Protein AF-A0A943QH82-F1 (afdb_monomer_lite)

Structure (mmCIF, N/CA/C/O backbone):
data_AF-A0A943QH82-F1
#
_entry.id   AF-A0A943QH82-F1
#
loop_
_atom_site.group_PDB
_atom_site.id
_atom_site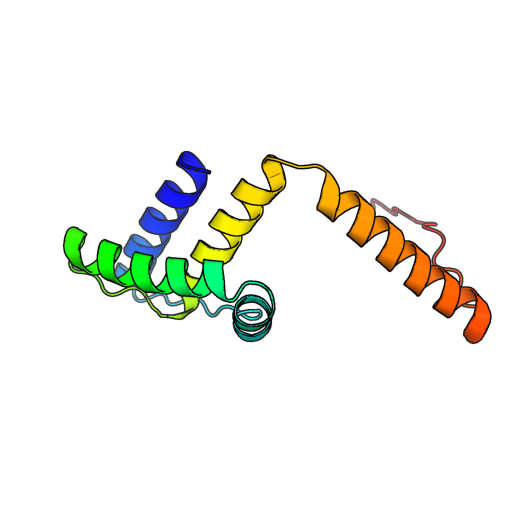.type_symbol
_atom_site.label_atom_id
_atom_site.label_alt_id
_atom_site.label_comp_id
_atom_site.label_asym_id
_atom_site.label_entity_id
_atom_site.label_seq_id
_atom_site.pdbx_PDB_ins_code
_atom_site.Cartn_x
_atom_site.Cartn_y
_atom_site.Cartn_z
_atom_site.occupancy
_atom_site.B_iso_or_equiv
_atom_site.auth_seq_id
_atom_site.auth_comp_id
_atom_site.auth_asym_id
_atom_site.auth_atom_id
_atom_site.pdbx_PDB_model_num
ATOM 1 N N . MET A 1 1 ? -11.240 -1.545 -10.061 1.00 64.06 1 MET A N 1
ATOM 2 C CA . MET A 1 1 ? -10.889 -0.619 -8.957 1.00 64.06 1 MET A CA 1
ATOM 3 C C . MET A 1 1 ? -11.830 -0.716 -7.759 1.00 64.06 1 MET A C 1
ATOM 5 O O . MET A 1 1 ? -11.356 -1.101 -6.703 1.00 64.06 1 MET A O 1
ATOM 9 N N . ILE A 1 2 ? -13.124 -0.371 -7.884 1.00 71.31 2 ILE A N 1
ATOM 10 C CA . ILE A 1 2 ? -14.017 -0.252 -6.708 1.00 71.31 2 ILE A CA 1
ATOM 11 C C . ILE A 1 2 ? -14.149 -1.589 -5.965 1.00 71.31 2 ILE A C 1
ATOM 13 O O . ILE A 1 2 ? -13.859 -1.650 -4.780 1.00 71.31 2 ILE A O 1
ATOM 17 N N . ILE A 1 3 ? -14.474 -2.672 -6.676 1.00 80.50 3 ILE A N 1
ATOM 18 C CA . ILE A 1 3 ? -14.676 -3.995 -6.061 1.00 80.50 3 ILE A CA 1
ATOM 19 C C . ILE A 1 3 ? -13.393 -4.498 -5.373 1.00 80.50 3 ILE A C 1
ATOM 21 O O . ILE A 1 3 ? -13.437 -4.905 -4.220 1.00 80.50 3 ILE A O 1
ATOM 25 N N . SER A 1 4 ? -12.241 -4.402 -6.045 1.00 86.38 4 SER A N 1
ATOM 26 C CA . SER A 1 4 ? -10.964 -4.911 -5.524 1.00 86.38 4 SER A CA 1
ATOM 27 C C . SER A 1 4 ? -10.446 -4.141 -4.308 1.00 86.38 4 SER A C 1
ATOM 29 O O . SER A 1 4 ? -9.901 -4.744 -3.394 1.00 86.38 4 SER A O 1
ATOM 31 N N . LEU A 1 5 ? -10.584 -2.809 -4.297 1.00 90.00 5 LEU A N 1
ATOM 32 C CA . LEU A 1 5 ? -10.106 -1.997 -3.177 1.00 90.00 5 LEU A CA 1
ATOM 33 C C . LEU A 1 5 ? -11.022 -2.147 -1.956 1.00 90.00 5 LEU A C 1
ATOM 35 O O . LEU A 1 5 ? -10.534 -2.215 -0.833 1.00 90.00 5 LEU A O 1
ATOM 39 N N . THR A 1 6 ? -12.339 -2.228 -2.165 1.00 91.00 6 THR A N 1
ATOM 40 C CA . THR A 1 6 ? -13.292 -2.475 -1.076 1.00 91.00 6 THR A CA 1
ATOM 41 C C . THR A 1 6 ? -13.054 -3.835 -0.423 1.00 91.00 6 THR A C 1
ATOM 43 O O . THR A 1 6 ? -13.002 -3.905 0.803 1.0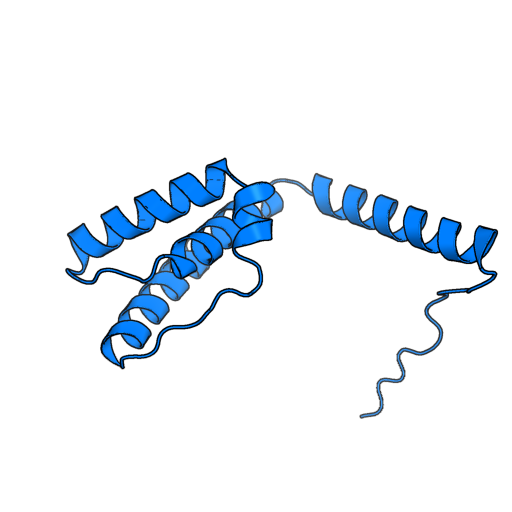0 91.00 6 THR A O 1
ATOM 46 N N . ASP A 1 7 ? -12.850 -4.887 -1.218 1.00 92.31 7 ASP A N 1
ATOM 47 C CA . ASP A 1 7 ? -12.541 -6.229 -0.710 1.00 92.31 7 ASP A CA 1
ATOM 48 C C . ASP A 1 7 ? -11.216 -6.257 0.071 1.00 92.31 7 ASP A C 1
ATOM 50 O O . ASP A 1 7 ? -11.147 -6.789 1.179 1.00 92.31 7 ASP A O 1
ATOM 54 N N . HIS A 1 8 ? -10.187 -5.575 -0.443 1.00 93.19 8 HIS A N 1
ATOM 55 C CA . HIS A 1 8 ? -8.904 -5.427 0.241 1.00 93.19 8 HIS A CA 1
ATOM 56 C C . HIS A 1 8 ? -9.038 -4.733 1.607 1.00 93.19 8 HIS A C 1
ATOM 58 O O . HIS A 1 8 ? -8.515 -5.242 2.597 1.00 93.19 8 HIS A O 1
ATOM 64 N N . ILE A 1 9 ? -9.765 -3.609 1.685 1.00 93.88 9 ILE A N 1
ATOM 65 C CA . ILE A 1 9 ? -9.989 -2.891 2.952 1.00 93.88 9 ILE A CA 1
ATOM 66 C C . ILE A 1 9 ? -10.748 -3.776 3.943 1.00 93.88 9 ILE A C 1
ATOM 68 O O . ILE A 1 9 ? -10.363 -3.849 5.109 1.00 93.88 9 ILE A O 1
ATOM 72 N N . PHE A 1 10 ? -11.796 -4.471 3.489 1.00 94.06 10 PHE A N 1
ATOM 73 C CA . PHE A 1 10 ? -12.546 -5.401 4.332 1.00 94.06 10 PHE A CA 1
ATOM 74 C C . PHE A 1 10 ? -11.627 -6.487 4.910 1.00 94.06 10 PHE A C 1
ATOM 76 O O . PHE A 1 10 ? -11.546 -6.646 6.127 1.00 94.06 10 PHE A O 1
ATOM 83 N N . CYS A 1 11 ? -10.848 -7.154 4.056 1.00 93.88 11 CYS A N 1
ATOM 84 C CA . CYS A 1 11 ? -9.891 -8.169 4.485 1.00 93.88 11 CYS A CA 1
ATOM 85 C C . CYS A 1 11 ? -8.797 -7.604 5.405 1.00 93.88 11 CYS A C 1
ATOM 87 O O . CYS A 1 11 ? -8.338 -8.296 6.307 1.00 93.88 11 CYS A O 1
ATOM 89 N N . ALA A 1 12 ? -8.327 -6.372 5.192 1.00 94.69 12 ALA A N 1
ATOM 90 C CA . ALA A 1 12 ? -7.339 -5.729 6.062 1.00 94.69 12 ALA A CA 1
ATOM 91 C C . ALA A 1 12 ? -7.876 -5.483 7.474 1.00 94.69 12 ALA A C 1
ATOM 93 O O . ALA A 1 12 ? -7.178 -5.757 8.446 1.00 94.69 12 ALA A O 1
ATOM 94 N N . VAL A 1 13 ? -9.125 -5.031 7.586 1.00 94.56 13 VAL A N 1
ATOM 95 C CA . VAL A 1 13 ? -9.773 -4.810 8.882 1.00 94.56 13 VAL A CA 1
ATOM 96 C C . VAL A 1 13 ? -10.012 -6.131 9.612 1.00 94.56 13 VAL A C 1
ATOM 98 O O . VAL A 1 13 ? -9.696 -6.225 10.794 1.00 94.56 13 VAL A O 1
ATOM 101 N N . GLU A 1 14 ? -10.513 -7.162 8.928 1.00 95.19 14 GLU A N 1
ATOM 102 C CA . GLU A 1 14 ? -10.728 -8.474 9.556 1.00 95.19 14 GLU A CA 1
ATOM 103 C C . GLU A 1 14 ? -9.403 -9.097 10.024 1.00 95.19 14 GLU A C 1
ATOM 105 O O . GLU A 1 14 ? -9.297 -9.526 11.170 1.00 95.19 14 GLU A O 1
ATOM 110 N N . ARG A 1 15 ? -8.342 -9.028 9.204 1.00 94.31 15 ARG A N 1
ATOM 111 C CA . ARG A 1 15 ? -6.996 -9.486 9.599 1.00 94.31 15 ARG A CA 1
ATOM 112 C C . ARG A 1 15 ? -6.470 -8.753 10.831 1.00 94.31 15 ARG A C 1
ATOM 114 O O . ARG A 1 15 ? -5.884 -9.385 11.706 1.00 94.31 15 ARG A O 1
ATOM 121 N N . LEU A 1 16 ? -6.685 -7.439 10.914 1.00 93.81 16 LEU A N 1
ATOM 122 C CA . LEU A 1 16 ? -6.248 -6.658 12.068 1.00 93.81 16 LEU A CA 1
ATOM 123 C C . LEU A 1 16 ? -6.960 -7.103 13.352 1.00 93.81 16 LEU A C 1
ATOM 125 O O . LEU A 1 16 ? -6.306 -7.234 14.385 1.00 93.81 16 LEU A O 1
ATOM 129 N N . LYS A 1 17 ? -8.268 -7.384 13.285 1.00 91.62 17 LYS A N 1
ATOM 130 C CA . LYS A 1 17 ? -9.036 -7.905 14.430 1.00 91.62 17 LYS A CA 1
ATOM 131 C C . LYS A 1 17 ? -8.542 -9.275 14.891 1.00 91.62 17 LYS A C 1
ATOM 133 O O . LYS A 1 17 ? -8.540 -9.543 16.089 1.00 91.62 17 LYS A O 1
ATOM 138 N N . ASP A 1 18 ? -8.057 -10.094 13.962 1.00 93.69 18 ASP A N 1
ATOM 139 C CA . ASP A 1 18 ? -7.406 -11.376 14.254 1.00 93.69 18 ASP A CA 1
ATOM 140 C C . ASP A 1 18 ? -5.958 -11.217 14.770 1.00 93.69 18 ASP A C 1
ATOM 142 O O . ASP A 1 18 ? -5.277 -12.205 15.050 1.00 93.69 18 ASP A O 1
ATOM 146 N N . GLY A 1 19 ? -5.459 -9.982 14.903 1.00 90.75 19 GLY A N 1
ATOM 147 C CA . GLY A 1 19 ? -4.099 -9.678 15.352 1.00 90.75 19 GLY A CA 1
ATOM 148 C C . GLY A 1 19 ? -3.021 -9.935 14.295 1.00 90.75 19 GLY A C 1
ATOM 149 O O . GLY A 1 19 ? -1.836 -10.005 14.626 1.00 90.75 19 GLY A O 1
ATOM 150 N N . LEU A 1 20 ? -3.407 -10.085 13.026 1.00 87.38 20 LEU A N 1
ATOM 151 C CA . LEU A 1 20 ? -2.502 -10.344 11.912 1.00 87.38 20 LEU A CA 1
ATOM 152 C C . LEU A 1 20 ? -2.117 -9.038 11.213 1.00 87.38 20 LEU A C 1
ATOM 154 O O . LEU A 1 20 ? -2.953 -8.336 10.649 1.00 87.38 20 LEU A O 1
ATOM 158 N N . VAL A 1 21 ? -0.816 -8.756 11.183 1.00 83.69 21 VAL A N 1
ATOM 159 C CA . VAL A 1 21 ? -0.235 -7.633 10.439 1.00 83.69 21 VAL A CA 1
ATOM 160 C C . VAL A 1 21 ? 0.675 -8.188 9.355 1.00 83.69 21 VAL A C 1
ATOM 162 O O . VAL A 1 21 ? 1.598 -8.951 9.646 1.00 83.69 21 VAL A O 1
ATOM 165 N N . LEU A 1 22 ? 0.421 -7.816 8.098 1.00 81.44 22 LEU A N 1
ATOM 166 C CA . LEU A 1 22 ? 1.262 -8.237 6.983 1.00 81.44 22 LEU A CA 1
ATOM 167 C C . LEU A 1 22 ? 2.303 -7.164 6.651 1.00 81.44 22 LEU A C 1
ATOM 169 O O . LEU A 1 22 ? 1.932 -6.019 6.386 1.00 81.44 22 LEU A O 1
ATOM 173 N N . PRO A 1 23 ? 3.596 -7.521 6.590 1.00 79.38 23 PRO A N 1
ATOM 174 C CA . PRO A 1 23 ? 4.601 -6.608 6.081 1.00 79.38 23 PRO A CA 1
ATOM 175 C C . PRO A 1 23 ? 4.391 -6.383 4.580 1.00 79.38 23 PRO A C 1
ATOM 177 O O . PRO A 1 23 ? 3.953 -7.271 3.844 1.00 79.38 23 PRO A O 1
ATOM 180 N N . ASN A 1 24 ? 4.769 -5.200 4.107 1.00 77.44 24 ASN A N 1
ATOM 181 C CA . ASN A 1 24 ? 4.904 -4.938 2.681 1.00 77.44 24 ASN A CA 1
ATOM 182 C C . ASN A 1 24 ? 6.390 -4.774 2.343 1.00 77.44 24 ASN A C 1
ATOM 184 O O . ASN A 1 24 ? 7.016 -3.772 2.692 1.00 77.44 24 ASN A O 1
ATOM 188 N N . LEU A 1 25 ? 6.937 -5.788 1.664 1.00 79.69 25 LEU A N 1
ATOM 189 C CA . LEU A 1 25 ? 8.352 -5.873 1.284 1.00 79.69 25 LEU A CA 1
ATOM 190 C C . LEU A 1 25 ? 8.774 -4.808 0.263 1.00 79.69 25 LEU A C 1
ATOM 192 O O . LEU A 1 25 ? 9.967 -4.613 0.072 1.00 79.69 25 LEU A O 1
ATOM 196 N N . MET A 1 26 ? 7.813 -4.132 -0.376 1.00 80.25 26 MET A N 1
ATOM 197 C CA . MET A 1 26 ? 8.045 -3.122 -1.410 1.00 80.25 26 MET A CA 1
ATOM 198 C C . MET A 1 26 ? 7.636 -1.709 -0.972 1.00 80.25 26 MET A C 1
ATOM 200 O O . MET A 1 26 ? 7.506 -0.808 -1.802 1.00 80.25 26 MET A O 1
ATOM 204 N N . SER A 1 27 ? 7.387 -1.483 0.324 1.00 81.75 27 SER A N 1
ATOM 205 C CA . SER A 1 27 ? 6.903 -0.185 0.819 1.00 81.75 27 SER A CA 1
ATOM 206 C C . SER A 1 27 ? 7.820 0.983 0.459 1.00 81.75 27 SER A C 1
ATOM 208 O O . SER A 1 27 ? 7.336 2.071 0.150 1.00 81.75 27 SER A O 1
ATOM 210 N N . ASN A 1 28 ? 9.139 0.778 0.482 1.00 84.56 28 ASN A N 1
ATOM 211 C CA . ASN A 1 28 ? 10.099 1.839 0.177 1.00 84.56 28 ASN A CA 1
ATOM 212 C C . ASN A 1 28 ? 10.067 2.208 -1.308 1.00 84.56 28 ASN A C 1
ATOM 214 O O . ASN A 1 28 ? 10.061 3.387 -1.665 1.00 84.56 28 ASN A O 1
ATOM 218 N N . GLU A 1 29 ? 10.002 1.199 -2.168 1.00 84.00 29 GLU A N 1
ATOM 219 C CA . GLU A 1 29 ? 9.912 1.323 -3.613 1.00 84.00 29 GLU A CA 1
ATOM 220 C C . GLU A 1 29 ? 8.612 2.023 -4.004 1.00 84.00 29 GLU A C 1
ATOM 222 O O . GLU A 1 29 ? 8.643 2.990 -4.761 1.00 84.00 29 GLU A O 1
ATOM 227 N N . ILE A 1 30 ? 7.480 1.601 -3.431 1.00 83.62 30 ILE A N 1
ATOM 228 C CA . ILE A 1 30 ? 6.163 2.198 -3.687 1.00 83.62 30 ILE A CA 1
ATOM 229 C C . ILE A 1 30 ? 6.145 3.661 -3.243 1.00 83.62 30 ILE A C 1
ATOM 231 O O . ILE A 1 30 ? 5.724 4.527 -4.005 1.00 83.62 30 ILE A O 1
ATOM 235 N N . LYS A 1 31 ? 6.660 3.965 -2.047 1.00 86.81 31 LYS A N 1
ATOM 236 C CA . LYS A 1 31 ? 6.730 5.339 -1.534 1.00 86.81 31 LYS A CA 1
ATOM 237 C C . LYS A 1 31 ? 7.603 6.250 -2.403 1.00 86.81 31 LYS A C 1
ATOM 239 O O . LYS A 1 31 ? 7.316 7.441 -2.507 1.00 86.81 31 LYS A O 1
ATOM 244 N N . SER A 1 32 ? 8.662 5.703 -2.999 1.00 84.12 32 SER A N 1
ATOM 245 C CA . SER A 1 32 ? 9.580 6.437 -3.876 1.00 84.12 32 SER A CA 1
ATOM 246 C C . SER A 1 32 ? 9.002 6.654 -5.280 1.00 84.12 32 SER A C 1
ATOM 248 O O . SER A 1 32 ? 9.055 7.763 -5.806 1.00 84.12 32 SER A O 1
ATOM 250 N N . LEU A 1 33 ? 8.424 5.610 -5.882 1.00 82.94 33 LEU A N 1
ATOM 251 C CA . LEU A 1 33 ? 7.939 5.624 -7.268 1.00 82.94 33 LEU A CA 1
ATOM 252 C C . LEU A 1 33 ? 6.535 6.223 -7.419 1.00 82.94 33 LEU A C 1
ATOM 254 O O . LEU A 1 33 ? 6.249 6.851 -8.436 1.00 82.94 33 LEU A O 1
ATOM 258 N N . TYR A 1 34 ? 5.678 6.034 -6.417 1.00 88.19 34 TYR A N 1
ATOM 259 C CA . TYR A 1 34 ? 4.260 6.401 -6.416 1.00 88.19 34 TYR A CA 1
ATOM 260 C C . TYR A 1 34 ? 3.938 7.257 -5.185 1.00 88.19 34 TYR A C 1
ATOM 262 O O . TYR A 1 34 ? 3.069 6.940 -4.369 1.00 88.19 34 TYR A O 1
ATOM 270 N N . SER A 1 35 ? 4.707 8.334 -4.996 1.00 92.88 35 SER A N 1
ATOM 271 C CA . SER A 1 35 ? 4.640 9.163 -3.788 1.00 92.88 35 SER A CA 1
ATOM 272 C C . SER A 1 35 ? 3.274 9.814 -3.574 1.00 92.88 35 SER A C 1
ATOM 274 O O . SER A 1 35 ? 2.861 10.009 -2.430 1.00 92.88 35 SER A O 1
ATOM 276 N N . GLU A 1 36 ? 2.571 10.164 -4.652 1.00 93.62 36 GLU A N 1
ATOM 277 C CA . GLU A 1 36 ? 1.247 10.783 -4.568 1.00 93.62 36 GLU A CA 1
ATOM 278 C C . GLU A 1 36 ? 0.178 9.755 -4.200 1.00 93.62 36 GLU A C 1
ATOM 280 O O . GLU A 1 36 ? -0.605 9.982 -3.278 1.00 93.62 36 GLU A O 1
ATOM 285 N N . GLU A 1 37 ? 0.195 8.582 -4.828 1.00 93.62 37 GLU A N 1
ATOM 286 C CA . GLU A 1 37 ? -0.712 7.483 -4.507 1.00 93.62 37 GLU A CA 1
ATOM 287 C C . GLU A 1 37 ? -0.474 6.957 -3.089 1.00 93.62 37 GLU A C 1
ATOM 289 O O . GLU A 1 37 ? -1.433 6.651 -2.384 1.00 93.62 37 GLU A O 1
ATOM 294 N N . TYR A 1 38 ? 0.775 6.945 -2.617 1.00 95.25 38 TYR A N 1
ATOM 295 C CA . TYR A 1 38 ? 1.103 6.620 -1.230 1.00 95.25 38 TYR A CA 1
ATOM 296 C C . TYR A 1 38 ? 0.518 7.632 -0.235 1.00 95.25 38 TYR A C 1
ATOM 298 O O . TYR A 1 38 ? -0.053 7.235 0.781 1.00 95.25 38 TYR A O 1
ATOM 306 N N . LYS A 1 39 ? 0.583 8.941 -0.522 1.00 97.00 39 LYS A N 1
ATOM 307 C CA . LYS A 1 39 ? -0.080 9.967 0.311 1.00 97.00 39 LYS A CA 1
ATOM 308 C C . LYS A 1 39 ? -1.597 9.778 0.339 1.00 97.00 39 LYS A C 1
ATOM 310 O O . LYS A 1 39 ? -2.214 9.971 1.386 1.00 97.00 39 LYS A O 1
ATOM 315 N N . ILE A 1 40 ? -2.197 9.390 -0.788 1.00 95.81 40 ILE A N 1
ATOM 316 C CA . ILE A 1 40 ? -3.622 9.042 -0.841 1.00 95.81 40 ILE A CA 1
ATOM 317 C C . ILE A 1 40 ? -3.891 7.797 0.012 1.00 95.81 40 ILE A C 1
ATOM 319 O O . ILE A 1 40 ? -4.848 7.801 0.781 1.00 95.81 40 ILE A O 1
ATOM 323 N N . GLY A 1 41 ? -3.028 6.781 -0.060 1.00 95.88 41 GLY A N 1
ATOM 324 C CA . GLY A 1 41 ? -3.080 5.591 0.788 1.00 95.88 41 GLY A CA 1
ATOM 325 C C . GLY A 1 41 ? -3.053 5.931 2.278 1.00 95.88 41 GLY A C 1
ATOM 326 O O . GLY A 1 41 ? -3.908 5.461 3.019 1.00 95.88 41 GLY A O 1
ATOM 327 N N . LEU A 1 42 ? -2.158 6.826 2.712 1.00 97.38 42 LEU A N 1
ATOM 328 C CA . LEU A 1 42 ? -2.116 7.306 4.100 1.00 97.38 42 LEU A CA 1
ATOM 329 C C . LEU A 1 42 ? -3.433 7.967 4.518 1.00 97.38 42 LEU A C 1
ATOM 331 O O . LEU A 1 42 ? -3.987 7.634 5.561 1.00 97.38 42 LEU A O 1
ATOM 335 N N . ARG A 1 43 ? -3.974 8.853 3.675 1.00 97.75 43 ARG A N 1
ATOM 336 C CA . ARG A 1 43 ? -5.270 9.491 3.936 1.00 97.75 43 ARG A CA 1
ATOM 337 C C . ARG A 1 43 ? -6.415 8.477 3.959 1.00 97.75 43 ARG A C 1
ATOM 339 O O . ARG A 1 43 ? -7.391 8.670 4.680 1.00 97.75 43 ARG A O 1
ATOM 346 N N . ALA A 1 44 ? -6.323 7.411 3.170 1.00 96.38 44 ALA A N 1
ATOM 347 C CA . ALA A 1 44 ? -7.296 6.331 3.194 1.00 96.38 44 ALA A CA 1
ATOM 348 C C . ALA A 1 44 ? -7.281 5.593 4.541 1.00 96.38 44 ALA A C 1
ATOM 350 O O . ALA A 1 44 ? -8.357 5.261 5.027 1.00 96.38 44 ALA A O 1
ATOM 351 N N . LEU A 1 45 ? -6.119 5.422 5.185 1.00 97.19 45 LEU A N 1
ATOM 352 C CA . LEU A 1 45 ? -6.050 4.856 6.540 1.00 97.19 45 LEU A CA 1
ATOM 353 C C . LEU A 1 45 ? -6.819 5.717 7.551 1.00 97.19 45 LEU A C 1
ATOM 355 O O . LEU A 1 45 ? -7.599 5.174 8.329 1.00 97.19 45 LEU A O 1
ATOM 359 N N . ASP A 1 46 ? -6.676 7.046 7.486 1.00 97.94 46 ASP A N 1
ATOM 360 C CA . ASP A 1 46 ? -7.420 7.969 8.360 1.00 97.94 46 ASP A CA 1
ATOM 361 C C . ASP A 1 46 ? -8.939 7.866 8.133 1.00 97.94 46 ASP A C 1
ATOM 363 O O . ASP A 1 46 ? -9.743 7.953 9.063 1.00 97.94 46 ASP A O 1
ATOM 367 N N . ILE A 1 47 ? -9.355 7.687 6.874 1.00 97.00 47 ILE A N 1
ATOM 368 C CA . ILE A 1 47 ? -10.765 7.494 6.518 1.00 97.00 47 ILE A CA 1
ATOM 369 C C . ILE A 1 47 ? -11.272 6.166 7.078 1.00 97.00 47 ILE A C 1
ATOM 371 O O . ILE A 1 47 ? -12.349 6.145 7.669 1.00 97.00 47 ILE A O 1
ATOM 375 N N . VAL A 1 48 ? -10.519 5.077 6.911 1.00 96.12 48 VAL A N 1
ATOM 376 C CA . VAL A 1 48 ? -10.897 3.763 7.441 1.00 96.12 48 VAL A CA 1
ATOM 377 C C . VAL A 1 48 ? -11.058 3.843 8.954 1.00 96.12 48 VAL A C 1
ATOM 379 O O . VAL A 1 48 ? -12.144 3.541 9.437 1.00 96.12 48 VAL A O 1
ATOM 382 N N . GLU A 1 49 ? -10.061 4.363 9.673 1.00 97.12 49 GLU A N 1
ATOM 383 C CA . GLU A 1 49 ? -10.114 4.527 11.132 1.00 97.12 49 GLU A CA 1
ATOM 384 C C . GLU A 1 49 ? -11.349 5.325 11.570 1.00 97.12 49 GLU A C 1
ATOM 386 O O . GLU A 1 49 ? -12.060 4.924 12.490 1.00 97.12 49 GLU A O 1
ATOM 391 N N . LYS A 1 50 ? -11.679 6.411 10.861 1.00 97.62 50 LYS A N 1
ATOM 392 C CA . LYS A 1 50 ? -12.867 7.221 11.157 1.00 97.62 50 LYS A CA 1
ATOM 393 C C . LYS A 1 50 ? -14.183 6.438 11.044 1.00 97.62 50 LYS A C 1
ATOM 395 O O . LYS A 1 50 ? -15.119 6.742 11.782 1.00 97.62 50 LYS A O 1
ATOM 400 N N . TYR A 1 51 ? -14.295 5.502 10.102 1.00 95.38 51 TYR A N 1
ATOM 401 C CA . TYR A 1 51 ? -15.545 4.775 9.839 1.00 95.38 51 TYR A CA 1
ATOM 402 C C . TYR A 1 51 ? -15.631 3.416 10.537 1.00 95.38 51 TYR A C 1
ATOM 404 O O . TYR A 1 51 ? -16.737 2.977 10.843 1.00 95.38 51 TYR A O 1
ATOM 412 N N . THR A 1 52 ? -14.504 2.747 10.775 1.00 93.19 52 THR A N 1
ATOM 413 C CA . THR A 1 52 ? -14.463 1.409 11.384 1.00 93.19 52 THR A CA 1
ATOM 414 C C . THR A 1 52 ? -14.063 1.440 12.855 1.00 93.19 52 THR A C 1
ATOM 416 O O . THR A 1 52 ? -14.352 0.485 13.566 1.00 93.19 52 THR A O 1
ATOM 419 N N . GLY A 1 53 ? -13.416 2.518 13.314 1.00 95.06 53 GLY A N 1
ATOM 420 C CA . GLY A 1 53 ? -12.767 2.595 14.624 1.00 95.06 53 GLY A CA 1
ATOM 421 C C . GLY A 1 53 ? -11.414 1.879 14.687 1.00 95.06 53 GLY A C 1
ATOM 422 O O . GLY A 1 53 ? -10.764 1.914 15.726 1.00 95.06 53 GLY A O 1
ATOM 423 N N . GLU A 1 54 ? -10.981 1.254 13.589 1.00 93.69 54 GLU A N 1
ATOM 424 C CA . GLU A 1 54 ? -9.782 0.419 13.535 1.00 93.69 54 GLU A CA 1
ATOM 425 C C . GLU A 1 54 ? -8.652 1.130 12.788 1.00 93.69 54 GLU A C 1
ATOM 427 O O . GLU A 1 54 ? -8.783 1.480 11.609 1.00 93.69 54 GLU A O 1
ATOM 432 N N . ARG A 1 55 ? -7.506 1.309 13.454 1.00 94.88 55 ARG A N 1
ATOM 433 C CA . ARG A 1 55 ? -6.317 1.905 12.842 1.00 94.88 55 ARG A CA 1
ATOM 434 C C . ARG A 1 55 ? -5.504 0.840 12.120 1.00 94.88 55 ARG A C 1
ATOM 436 O O . ARG A 1 55 ? -4.715 0.121 12.729 1.00 94.88 55 ARG A O 1
ATOM 443 N N . LEU A 1 56 ? -5.670 0.781 10.803 1.00 95.38 56 LEU A N 1
ATOM 444 C CA . LEU A 1 56 ? -4.864 -0.097 9.961 1.00 95.38 56 LEU A CA 1
ATOM 445 C C . LEU A 1 56 ? -3.357 0.241 10.048 1.00 95.38 56 LEU A C 1
ATOM 447 O O . LEU A 1 56 ? -2.997 1.420 10.173 1.00 95.38 56 LEU A O 1
ATOM 451 N N . PRO A 1 57 ? -2.474 -0.773 9.944 1.00 94.00 57 PRO A N 1
ATOM 452 C CA . PRO A 1 57 ? -1.027 -0.584 9.875 1.00 94.00 57 PRO A CA 1
ATOM 453 C C . PRO A 1 57 ? -0.612 0.304 8.697 1.00 94.00 57 PRO A C 1
ATOM 455 O O . PRO A 1 57 ? -1.285 0.358 7.665 1.00 94.00 57 PRO A O 1
ATOM 458 N N . ILE A 1 58 ? 0.527 0.988 8.825 1.00 93.06 58 ILE A N 1
ATOM 459 C CA . ILE A 1 58 ? 1.013 1.913 7.790 1.00 93.06 58 ILE A CA 1
ATOM 460 C C . ILE A 1 58 ? 1.370 1.191 6.481 1.00 93.06 58 ILE A C 1
ATOM 462 O O . ILE A 1 58 ? 1.311 1.784 5.407 1.00 93.06 58 ILE A O 1
ATOM 466 N N . GLU A 1 59 ? 1.679 -0.101 6.558 1.00 90.25 59 GLU A N 1
ATOM 467 C CA . GLU A 1 59 ? 1.970 -0.994 5.439 1.00 90.25 59 GLU A CA 1
ATOM 468 C C . GLU A 1 59 ? 0.789 -1.111 4.464 1.00 90.25 59 GLU A C 1
ATOM 470 O O . GLU A 1 59 ? 1.001 -1.270 3.258 1.00 90.25 59 GLU A O 1
ATOM 475 N N . GLU A 1 60 ? -0.447 -0.960 4.951 1.00 94.56 60 GLU A N 1
ATOM 476 C CA . GLU A 1 60 ? -1.647 -0.975 4.108 1.00 94.56 60 GLU A CA 1
ATOM 477 C C . GLU A 1 60 ? -1.738 0.271 3.211 1.00 94.56 60 GLU A C 1
ATOM 479 O O . GLU A 1 60 ? -2.316 0.208 2.126 1.00 94.56 60 GLU A O 1
ATOM 484 N N . ALA A 1 61 ? -1.072 1.384 3.557 1.00 95.12 61 ALA A N 1
ATOM 485 C CA . ALA A 1 61 ? -0.995 2.546 2.666 1.00 95.12 61 ALA A CA 1
ATOM 486 C C . ALA A 1 61 ? -0.296 2.206 1.340 1.00 95.12 61 ALA A C 1
ATOM 488 O O . ALA A 1 61 ? -0.723 2.669 0.281 1.00 95.12 61 ALA A O 1
ATOM 489 N N . SER A 1 62 ? 0.743 1.366 1.382 1.00 92.06 62 SER A N 1
ATOM 490 C CA . SER A 1 62 ? 1.459 0.892 0.193 1.00 92.06 62 SER A CA 1
ATOM 491 C C . SER A 1 62 ? 0.584 -0.019 -0.678 1.00 92.06 62 SER A C 1
ATOM 493 O O . SER A 1 62 ? 0.612 0.088 -1.905 1.00 92.06 62 SER A O 1
ATOM 495 N N . TYR A 1 63 ? -0.231 -0.886 -0.068 1.00 91.75 63 TYR A N 1
ATOM 496 C CA . TYR A 1 63 ? -1.167 -1.742 -0.807 1.00 91.75 63 TYR A CA 1
ATOM 497 C C . TYR A 1 63 ? -2.294 -0.931 -1.458 1.00 91.75 63 TYR A C 1
ATOM 499 O O . TYR A 1 63 ? -2.575 -1.104 -2.647 1.00 91.75 63 TYR A O 1
ATOM 507 N N . ILE A 1 64 ? -2.879 0.021 -0.726 1.00 93.81 64 ILE A N 1
ATOM 508 C CA . ILE A 1 64 ? -3.891 0.941 -1.261 1.00 93.81 64 ILE A CA 1
ATOM 509 C C . ILE A 1 64 ? -3.314 1.760 -2.422 1.00 93.81 64 ILE A C 1
ATOM 511 O O . ILE A 1 64 ? -3.969 1.900 -3.457 1.00 93.81 64 ILE A O 1
ATOM 515 N N . ALA A 1 65 ? -2.077 2.249 -2.295 1.00 92.44 65 ALA A N 1
ATOM 516 C CA . ALA A 1 65 ? -1.394 2.971 -3.365 1.00 92.44 65 ALA A CA 1
ATOM 517 C C . ALA A 1 65 ? -1.287 2.126 -4.642 1.00 92.44 65 ALA A C 1
ATOM 519 O O . ALA A 1 65 ? -1.636 2.606 -5.717 1.00 92.44 65 ALA A O 1
ATOM 520 N N . ILE A 1 66 ? -0.898 0.851 -4.534 1.00 88.38 66 ILE A N 1
ATOM 521 C CA . ILE A 1 66 ? -0.849 -0.061 -5.688 1.00 88.38 66 ILE A CA 1
ATOM 522 C C . ILE A 1 66 ? -2.233 -0.252 -6.312 1.00 88.38 66 ILE A C 1
ATOM 524 O O . ILE A 1 66 ? -2.352 -0.242 -7.535 1.00 88.38 66 ILE A O 1
ATOM 528 N N . HIS A 1 67 ? -3.291 -0.405 -5.513 1.00 88.88 67 HIS A N 1
ATOM 529 C CA . HIS A 1 67 ? -4.648 -0.516 -6.054 1.00 88.88 67 HIS A CA 1
ATOM 530 C C . HIS A 1 67 ? -5.057 0.722 -6.865 1.00 88.88 67 HIS A C 1
ATOM 532 O O . HIS A 1 67 ? -5.703 0.579 -7.906 1.00 88.88 67 HIS A O 1
ATOM 538 N N . ILE A 1 68 ? -4.659 1.916 -6.416 1.00 89.38 68 ILE A N 1
ATOM 539 C CA . ILE A 1 68 ? -4.891 3.180 -7.126 1.00 89.38 68 ILE A CA 1
ATOM 540 C C . ILE A 1 68 ? -4.066 3.225 -8.412 1.00 89.38 68 ILE A C 1
ATOM 542 O O . ILE A 1 68 ? -4.626 3.462 -9.480 1.00 89.38 68 ILE A O 1
ATOM 546 N N . VAL A 1 69 ? -2.763 2.939 -8.332 1.00 85.56 69 VAL A N 1
ATOM 547 C CA . VAL A 1 69 ? -1.871 2.892 -9.498 1.00 85.56 69 VAL A CA 1
ATOM 548 C C . VAL A 1 69 ? -2.430 1.932 -10.540 1.00 85.56 69 VAL A C 1
ATOM 550 O O . VAL A 1 69 ? -2.656 2.337 -11.672 1.00 85.56 69 VAL A O 1
ATOM 553 N N . ASN A 1 70 ? -2.742 0.692 -10.164 1.00 82.31 70 ASN A N 1
ATOM 554 C CA . ASN A 1 70 ? -3.274 -0.313 -11.084 1.00 82.31 70 ASN A CA 1
ATOM 555 C C . ASN A 1 70 ? -4.572 0.143 -11.750 1.00 82.31 70 ASN A C 1
ATOM 557 O O . ASN A 1 70 ? -4.756 -0.077 -12.942 1.00 82.31 70 ASN A O 1
ATOM 561 N N . ALA A 1 71 ? -5.448 0.824 -11.016 1.00 81.19 71 ALA A N 1
ATOM 562 C CA . ALA A 1 71 ? -6.666 1.375 -11.586 1.00 81.19 71 ALA A CA 1
ATOM 563 C C . ALA A 1 71 ? -6.421 2.543 -12.551 1.00 81.19 71 ALA A C 1
ATOM 565 O O . ALA A 1 71 ? -7.131 2.664 -13.544 1.00 81.19 71 ALA A O 1
ATOM 566 N N . CYS A 1 72 ? -5.416 3.378 -12.287 1.00 74.12 72 CYS A N 1
ATOM 567 C CA . CYS A 1 72 ? -4.973 4.420 -13.212 1.00 74.12 72 CYS A CA 1
ATOM 568 C C . CYS A 1 72 ? -4.274 3.829 -14.449 1.00 74.12 72 CYS A C 1
ATOM 570 O O . CYS A 1 72 ? -4.361 4.397 -15.536 1.00 74.12 72 CYS A O 1
ATOM 572 N N . LEU A 1 73 ? -3.596 2.686 -14.306 1.00 68.00 73 LEU A N 1
ATOM 573 C CA . LEU A 1 73 ? -2.912 1.987 -15.397 1.00 68.00 73 LEU A CA 1
ATOM 574 C C . LEU A 1 73 ? -3.869 1.215 -16.307 1.00 68.00 73 LEU A C 1
ATOM 576 O O . LEU A 1 73 ? -3.632 1.162 -17.512 1.00 68.00 73 LEU A O 1
ATOM 580 N N . ASP A 1 74 ? -4.971 0.690 -15.770 1.00 57.09 74 ASP A N 1
ATOM 581 C CA . ASP A 1 74 ? -6.040 0.057 -16.561 1.00 57.09 74 ASP A CA 1
ATOM 582 C C . ASP A 1 74 ? -6.708 1.059 -17.534 1.00 57.09 74 ASP A C 1
ATOM 584 O O . ASP A 1 74 ? -7.346 0.681 -18.513 1.00 57.09 74 ASP A O 1
ATOM 588 N N . ILE A 1 75 ? -6.494 2.365 -17.318 1.00 53.62 75 ILE A N 1
ATOM 589 C CA . ILE A 1 75 ? -6.953 3.457 -18.190 1.00 53.62 75 ILE A CA 1
ATOM 590 C C . ILE A 1 75 ? -5.959 3.727 -19.346 1.00 53.62 75 ILE A C 1
ATOM 592 O O . ILE A 1 75 ? -6.268 4.477 -20.272 1.00 53.62 75 ILE A O 1
ATOM 596 N N . GLY A 1 76 ? -4.784 3.088 -19.385 1.00 50.00 76 GLY A N 1
ATOM 597 C CA . GLY A 1 76 ? -3.817 3.335 -20.452 1.00 50.00 76 GLY A CA 1
ATOM 598 C C . GLY A 1 76 ? -2.688 2.316 -20.538 1.00 50.00 76 GLY A C 1
ATOM 599 O O . GLY A 1 76 ? -1.730 2.355 -19.772 1.00 50.00 76 GLY A O 1
ATOM 600 N N . THR A 1 77 ? -2.732 1.522 -21.606 1.00 54.25 77 THR A N 1
ATOM 601 C CA . THR A 1 77 ? -1.712 0.651 -22.236 1.00 54.25 77 THR A CA 1
ATOM 602 C C . THR A 1 77 ? -0.277 1.216 -22.379 1.00 54.25 77 THR A C 1
ATOM 604 O O . THR A 1 77 ? 0.586 0.602 -23.010 1.00 54.25 77 THR A O 1
ATOM 607 N N . TYR A 1 78 ? 0.023 2.376 -21.798 1.00 54.38 78 TYR A N 1
ATOM 608 C CA . TYR A 1 78 ? 1.271 3.119 -21.918 1.00 54.38 78 TYR A CA 1
ATOM 609 C C . TYR A 1 78 ? 2.432 2.513 -21.110 1.00 54.38 78 TYR A C 1
ATOM 611 O O . TYR A 1 78 ? 3.558 2.446 -21.610 1.00 54.38 78 TYR A O 1
ATOM 619 N N . ASN A 1 79 ? 2.185 2.016 -19.892 1.00 59.09 79 ASN A N 1
ATOM 620 C CA . ASN A 1 79 ? 3.270 1.503 -19.044 1.00 59.09 79 ASN A CA 1
ATOM 621 C C . ASN A 1 79 ? 3.740 0.101 -19.435 1.00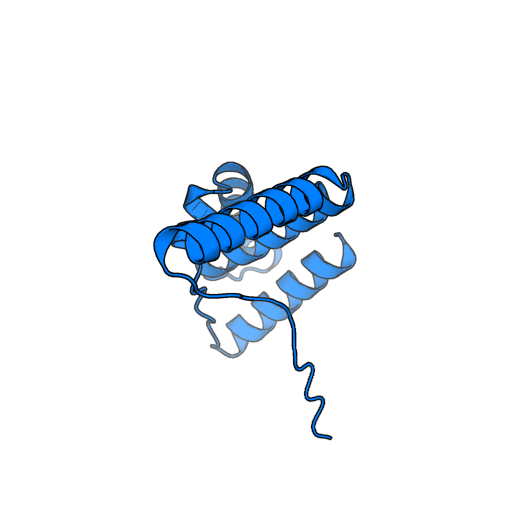 59.09 79 ASN A C 1
ATOM 623 O O . ASN A 1 79 ? 4.946 -0.133 -19.432 1.00 59.09 79 ASN A O 1
ATOM 627 N N . THR A 1 80 ? 2.851 -0.795 -19.868 1.00 62.91 80 THR A N 1
ATOM 628 C CA . THR A 1 80 ? 3.242 -2.147 -20.304 1.00 62.91 80 THR A CA 1
ATOM 629 C C . THR A 1 80 ? 4.235 -2.094 -21.462 1.00 62.91 80 THR A C 1
ATOM 631 O O . THR A 1 80 ? 5.246 -2.790 -21.442 1.00 62.91 80 THR A O 1
ATOM 634 N N . ARG A 1 81 ? 4.019 -1.199 -22.439 1.00 61.81 81 ARG A N 1
ATOM 635 C CA . ARG A 1 81 ? 4.954 -1.011 -23.558 1.00 61.81 81 ARG A CA 1
ATOM 636 C C . ARG A 1 81 ? 6.312 -0.490 -23.08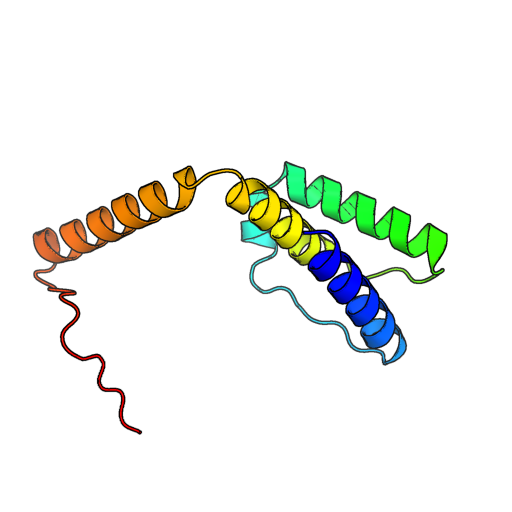6 1.00 61.81 81 ARG A C 1
ATOM 638 O O . ARG A 1 81 ? 7.335 -0.960 -23.571 1.00 61.81 81 ARG A O 1
ATOM 645 N N . ARG A 1 82 ? 6.347 0.466 -22.152 1.00 61.88 82 ARG A N 1
ATOM 646 C CA . ARG A 1 82 ? 7.609 1.010 -21.620 1.00 61.88 82 ARG A CA 1
ATOM 647 C C . ARG A 1 82 ? 8.380 -0.024 -20.810 1.00 61.88 82 ARG A C 1
ATOM 649 O O . ARG A 1 82 ? 9.589 -0.121 -20.983 1.00 61.88 82 ARG A O 1
ATOM 656 N N . ILE A 1 83 ? 7.688 -0.804 -19.981 1.00 76.19 83 ILE A N 1
ATOM 657 C CA . ILE A 1 83 ? 8.281 -1.914 -19.229 1.00 76.19 83 ILE A CA 1
ATOM 658 C C . ILE A 1 83 ? 8.854 -2.942 -20.205 1.00 76.19 83 ILE A C 1
ATOM 660 O O . ILE A 1 83 ? 10.014 -3.308 -20.071 1.00 76.19 83 ILE A O 1
ATOM 664 N N . LEU A 1 84 ? 8.101 -3.319 -21.244 1.00 73.00 84 LEU A N 1
ATOM 665 C CA . LEU A 1 84 ? 8.576 -4.256 -22.260 1.00 73.00 84 LEU A CA 1
ATOM 666 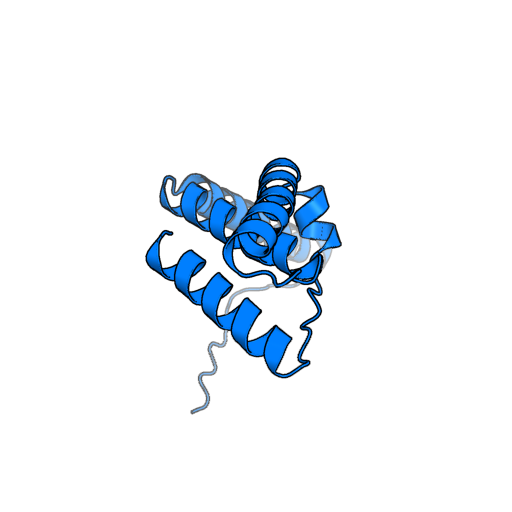C C . LEU A 1 84 ? 9.835 -3.733 -22.969 1.00 73.00 84 LEU A C 1
ATOM 668 O O . LEU A 1 84 ? 10.827 -4.446 -23.054 1.00 73.00 84 LEU A O 1
ATOM 672 N N . VAL A 1 85 ? 9.837 -2.467 -23.404 1.00 75.50 85 VAL A N 1
ATOM 673 C CA . VAL A 1 85 ? 11.006 -1.832 -24.040 1.00 75.50 85 VAL A CA 1
ATOM 674 C C . VAL A 1 85 ? 12.210 -1.783 -23.093 1.00 75.50 85 VAL A C 1
ATOM 676 O O . VAL A 1 85 ? 13.333 -2.033 -23.530 1.00 75.50 85 VAL A O 1
ATOM 679 N N . LEU A 1 86 ? 12.000 -1.497 -21.805 1.00 79.12 86 LEU A N 1
ATOM 680 C CA . LEU A 1 86 ? 13.062 -1.503 -20.796 1.00 79.12 86 LEU A CA 1
ATOM 681 C C . LEU A 1 86 ? 13.623 -2.913 -20.579 1.00 79.12 86 LEU A C 1
ATOM 683 O O . LEU A 1 86 ? 14.837 -3.090 -20.644 1.00 79.12 86 LEU A O 1
ATOM 687 N N . CYS A 1 87 ? 12.767 -3.919 -20.396 1.00 83.00 87 CYS A N 1
ATOM 688 C CA . CYS A 1 87 ? 13.172 -5.318 -20.252 1.00 83.00 87 CYS A CA 1
ATOM 689 C C . CYS A 1 87 ? 13.931 -5.822 -21.489 1.00 83.00 87 CYS A C 1
ATOM 691 O O . CYS A 1 87 ? 14.978 -6.457 -21.349 1.00 83.00 87 CYS A O 1
ATOM 693 N N . SER A 1 88 ? 13.467 -5.491 -22.699 1.00 80.25 88 SER A N 1
ATOM 694 C CA . SER A 1 88 ? 14.185 -5.798 -23.942 1.00 80.25 88 SER A CA 1
ATOM 695 C C . SER A 1 88 ? 15.535 -5.078 -24.018 1.00 80.25 88 SER A C 1
ATOM 697 O O . SER A 1 88 ? 16.518 -5.663 -24.466 1.00 80.25 88 SER A O 1
ATOM 699 N N . GLY A 1 89 ? 15.611 -3.828 -23.552 1.00 83.31 89 GLY A N 1
ATOM 700 C CA . GLY A 1 89 ? 16.855 -3.064 -23.468 1.00 83.31 89 GLY A CA 1
ATOM 701 C C . GLY A 1 89 ? 17.877 -3.697 -22.521 1.00 83.31 89 GLY A C 1
ATOM 702 O O . GLY A 1 89 ? 19.024 -3.896 -22.911 1.00 83.31 89 GLY A O 1
ATOM 703 N N . VAL A 1 90 ? 17.454 -4.077 -21.311 1.00 87.25 90 VAL A N 1
ATOM 704 C CA . VAL A 1 90 ? 18.308 -4.775 -20.333 1.00 87.25 90 VAL A CA 1
ATOM 705 C C . VAL A 1 90 ? 18.772 -6.124 -20.882 1.00 87.25 90 VAL A C 1
ATOM 707 O O . VAL A 1 90 ? 19.963 -6.421 -20.835 1.00 87.25 90 VAL A O 1
ATOM 710 N N . SER A 1 91 ? 17.866 -6.902 -21.479 1.00 82.56 91 SER A N 1
ATOM 711 C CA . SER A 1 91 ? 18.203 -8.195 -22.095 1.00 82.56 91 SER A CA 1
ATOM 712 C C . SER A 1 91 ? 19.245 -8.042 -23.205 1.00 82.56 91 SER A C 1
ATOM 714 O O . SER A 1 91 ? 20.177 -8.837 -23.301 1.00 82.56 91 SER A O 1
ATOM 716 N N . ARG A 1 92 ? 19.141 -6.978 -24.013 1.00 83.00 92 ARG A N 1
ATOM 717 C CA . ARG A 1 92 ? 20.124 -6.673 -25.056 1.00 83.00 92 ARG A CA 1
ATOM 718 C C . ARG A 1 92 ? 21.498 -6.324 -24.486 1.00 83.00 92 ARG A C 1
ATOM 720 O O . ARG A 1 92 ? 22.488 -6.826 -25.000 1.00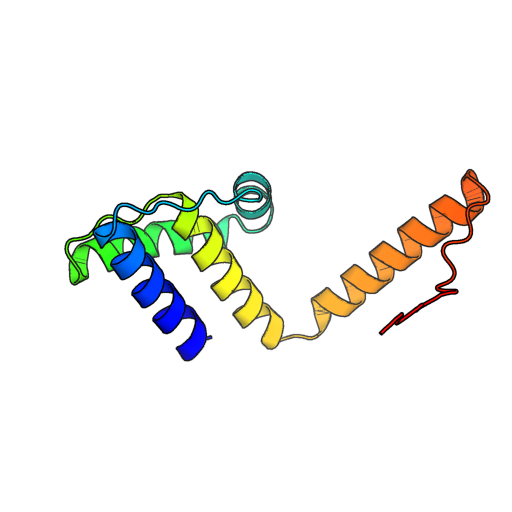 83.00 92 ARG A O 1
ATOM 727 N N . ILE A 1 93 ? 21.568 -5.538 -23.410 1.00 86.88 93 ILE A N 1
ATOM 728 C CA . ILE A 1 93 ? 22.841 -5.223 -22.737 1.00 86.88 93 ILE A CA 1
ATOM 729 C C . ILE A 1 93 ? 23.486 -6.497 -22.177 1.00 86.88 93 ILE A C 1
ATOM 731 O O . ILE A 1 93 ? 24.686 -6.699 -22.344 1.00 86.88 93 ILE A O 1
ATOM 735 N N . LEU A 1 94 ? 22.700 -7.380 -21.554 1.00 87.12 94 LEU A N 1
ATOM 736 C CA . LEU A 1 94 ? 23.201 -8.661 -21.047 1.00 87.12 94 LEU A CA 1
ATOM 737 C C . LEU A 1 94 ? 23.772 -9.537 -22.173 1.00 87.12 94 LEU A C 1
ATOM 739 O O . LEU A 1 94 ? 24.832 -10.142 -22.003 1.00 87.12 94 LEU A O 1
ATOM 743 N N . LYS A 1 95 ? 23.131 -9.532 -23.346 1.00 83.94 95 LYS A N 1
ATOM 744 C CA . LYS A 1 95 ? 23.621 -10.232 -24.537 1.00 83.94 95 LYS A CA 1
ATOM 745 C C . LYS A 1 95 ? 24.895 -9.609 -25.108 1.00 83.94 95 LYS A C 1
ATOM 747 O O . LYS A 1 95 ? 25.843 -10.329 -25.387 1.00 83.94 95 LYS A O 1
ATOM 752 N N . GLU A 1 96 ? 24.942 -8.290 -25.264 1.00 84.69 96 GLU A N 1
ATOM 753 C CA . GLU A 1 96 ? 26.079 -7.591 -25.880 1.00 84.69 96 GLU A CA 1
ATOM 754 C C . GLU A 1 96 ? 27.330 -7.582 -24.983 1.00 84.69 96 GLU A C 1
ATOM 756 O O . GLU A 1 96 ? 28.442 -7.727 -25.483 1.00 84.69 96 GLU A O 1
ATOM 761 N N . VAL A 1 97 ? 27.163 -7.427 -23.664 1.00 89.12 97 VAL A N 1
ATOM 762 C CA . VAL A 1 97 ? 28.286 -7.269 -22.720 1.00 89.12 97 VAL A CA 1
ATOM 763 C C . VAL A 1 97 ? 28.738 -8.601 -22.129 1.00 89.12 97 VAL A C 1
ATOM 765 O O . VAL A 1 97 ? 29.935 -8.819 -21.953 1.00 89.12 97 VAL A O 1
ATOM 768 N N . TYR A 1 98 ? 27.797 -9.493 -21.816 1.00 83.88 98 TYR A N 1
ATOM 769 C CA . TYR A 1 98 ? 28.084 -10.740 -21.100 1.00 83.88 98 TYR A CA 1
ATOM 770 C C . TYR A 1 98 ? 27.882 -11.993 -21.958 1.00 83.88 98 TYR A C 1
ATOM 772 O O . TYR A 1 98 ? 28.141 -13.096 -21.481 1.00 83.88 98 TYR A O 1
ATOM 780 N N . ASN A 1 99 ? 27.441 -11.846 -23.215 1.00 83.38 99 ASN A N 1
ATOM 781 C CA . ASN A 1 99 ? 27.120 -12.953 -24.122 1.00 83.38 99 ASN A CA 1
ATOM 782 C C . ASN A 1 99 ? 26.102 -13.949 -23.526 1.00 83.38 99 ASN A C 1
ATOM 784 O O . ASN A 1 99 ? 26.120 -15.139 -23.841 1.00 83.38 99 ASN A O 1
ATOM 788 N N . ILE A 1 100 ? 25.222 -13.454 -22.647 1.00 80.19 100 ILE A N 1
ATOM 789 C CA . ILE A 1 100 ? 24.128 -14.218 -22.043 1.00 80.19 100 ILE A CA 1
ATOM 790 C C . ILE A 1 100 ? 22.892 -14.024 -22.920 1.00 80.19 100 ILE A C 1
ATOM 792 O O . ILE A 1 100 ? 22.371 -12.913 -23.020 1.00 80.19 100 ILE A O 1
ATOM 796 N N . ASP A 1 101 ? 22.421 -15.098 -23.554 1.00 75.00 101 ASP A N 1
ATOM 797 C CA . ASP A 1 101 ? 21.175 -15.078 -24.323 1.00 75.00 101 ASP A CA 1
ATOM 798 C C . ASP A 1 101 ? 20.008 -15.492 -23.424 1.00 75.00 101 ASP A C 1
ATOM 800 O O . ASP A 1 101 ? 19.929 -16.633 -22.972 1.00 75.00 101 ASP A O 1
ATOM 804 N N . LEU A 1 102 ? 19.113 -14.544 -23.143 1.00 67.81 102 LEU A N 1
ATOM 805 C CA . LEU A 1 102 ? 17.893 -14.767 -22.360 1.00 67.81 102 LEU A CA 1
ATOM 806 C C . LEU A 1 102 ? 16.705 -15.166 -23.245 1.00 67.81 102 LEU A C 1
ATOM 808 O O . LEU A 1 102 ? 15.558 -14.968 -22.850 1.00 67.81 102 LEU A O 1
ATOM 812 N N . THR A 1 103 ? 16.955 -15.684 -24.452 1.00 62.66 103 THR A N 1
ATOM 813 C CA . THR A 1 103 ? 15.916 -16.311 -25.275 1.00 62.66 103 THR A CA 1
ATOM 814 C C . THR A 1 103 ? 15.111 -17.271 -24.408 1.00 62.66 103 THR A C 1
ATOM 816 O O . THR A 1 103 ? 15.682 -18.198 -23.833 1.00 62.66 103 THR A O 1
ATOM 819 N N . GLU A 1 104 ? 13.806 -17.008 -24.285 1.00 60.66 104 GLU A N 1
ATOM 820 C CA . GLU A 1 104 ? 12.835 -17.907 -23.666 1.00 60.66 104 GLU A CA 1
ATOM 821 C C . GLU A 1 104 ? 12.892 -19.249 -24.389 1.00 60.66 104 GLU A C 1
ATOM 823 O O . GLU A 1 104 ? 12.196 -19.476 -25.374 1.00 60.66 104 GLU A O 1
ATOM 828 N N . ASP A 1 105 ? 13.744 -20.139 -23.907 1.00 54.34 105 ASP A N 1
ATOM 829 C CA . ASP A 1 105 ? 13.784 -21.513 -24.362 1.00 54.34 105 ASP A CA 1
ATOM 830 C C . ASP A 1 105 ? 13.777 -22.412 -23.133 1.00 54.34 105 ASP A C 1
ATOM 832 O O . ASP A 1 105 ? 14.795 -22.942 -22.686 1.00 54.34 105 ASP A O 1
ATOM 836 N N . ARG A 1 106 ? 12.578 -22.458 -22.535 1.00 50.28 106 ARG A N 1
ATOM 837 C CA . ARG A 1 106 ? 11.916 -23.589 -21.865 1.00 50.28 106 ARG A CA 1
ATOM 838 C C . ARG A 1 106 ? 10.885 -23.053 -20.880 1.00 50.28 106 ARG A C 1
ATOM 840 O O . ARG A 1 106 ? 11.104 -22.998 -19.673 1.00 50.28 106 ARG A O 1
ATOM 847 N N . LEU A 1 107 ? 9.696 -22.768 -21.408 1.00 45.97 107 LEU A N 1
ATOM 848 C CA . LEU A 1 107 ? 8.467 -23.089 -20.687 1.00 45.97 107 LEU A CA 1
ATOM 849 C C . LEU A 1 107 ? 8.410 -24.616 -20.534 1.00 45.97 107 LEU A C 1
ATOM 851 O O . LEU A 1 107 ? 7.652 -25.297 -21.221 1.00 45.97 107 LEU A O 1
ATOM 855 N N . ASP A 1 108 ? 9.254 -25.164 -19.661 1.00 47.44 108 ASP A N 1
ATOM 856 C CA . ASP A 1 108 ? 9.052 -26.498 -19.120 1.00 47.44 108 ASP A CA 1
ATOM 857 C C . ASP A 1 108 ? 7.925 -26.375 -18.093 1.00 47.44 108 ASP A C 1
ATOM 859 O O . ASP A 1 108 ? 8.142 -26.304 -16.883 1.00 47.44 108 ASP A O 1
ATOM 863 N N . TYR A 1 109 ? 6.695 -26.278 -18.609 1.00 47.75 109 TYR A N 1
ATOM 864 C CA . TYR A 1 109 ? 5.501 -26.702 -17.891 1.00 47.75 109 TYR A CA 1
ATOM 865 C C . TYR A 1 109 ? 5.633 -28.214 -17.664 1.00 47.75 109 TYR A C 1
ATOM 867 O O . TYR A 1 109 ? 4.970 -29.030 -18.309 1.00 47.75 109 TYR A O 1
ATOM 875 N N . SER A 1 110 ? 6.527 -28.590 -16.754 1.00 43.25 110 SER A N 1
ATOM 876 C CA . SER A 1 110 ? 6.447 -29.878 -16.100 1.00 43.25 110 SER A CA 1
ATOM 877 C C . SER A 1 110 ? 5.209 -29.822 -15.206 1.00 43.25 110 SER A C 1
ATOM 879 O O . SER A 1 110 ? 5.057 -28.950 -14.352 1.00 43.25 110 SER A O 1
ATOM 881 N N . ARG A 1 111 ? 4.266 -30.687 -15.576 1.00 47.94 111 ARG A N 1
ATOM 882 C CA . ARG A 1 111 ? 2.983 -30.953 -14.925 1.00 47.94 111 ARG A CA 1
ATOM 883 C C . ARG A 1 111 ? 3.083 -31.131 -13.416 1.00 47.94 111 ARG A C 1
ATOM 885 O O . ARG A 1 111 ? 4.061 -31.774 -12.977 1.00 47.94 111 ARG A O 1
#

Secondary structure (DSSP, 8-state):
-HHHHHHHHHHHHHHHHTT-----TTHHHHHHHSHHHHHHHHHHHHHHHHHHS----THHHHHHHHHHHHHHHTT-THHHHHHHHHHHHHHHHHHHHH-------------

Radius of gyration: 18.95 Å; chains: 1; bounding box: 44×42×41 Å

Sequence (111 aa):
MIISLTDHIFCAVERLKDGLVLPNLMSNEIKSLYSEEYKIGLRALDIVEKYTGERLPIEEASYIAIHIVNACLDIGTYNTRRILVLCSGVSRILKEVYNIDLTEDRLDYSR

pLDDT: mean 82.4, std 14.52, range [43.25, 97.94]

Foldseek 3Di:
DVVVLVVVLVVQQVCVVVVHDDADPCQVVLCVPQVPLLVVLVVVQVVSCVVVVDRGDSRSSSVSSVVVVVVVPVVDPPVVVVVVVVVVVVQVCCCVPVVDHPPPDDPPPPD